Protein AF-A0A822HNQ0-F1 (afdb_monomer_lite)

Sequence (140 aa):
NGARYMPNRDSLVNIVSLAVLSRESKAVTAMGSSAVAVTSKGLAVLHFEMWTLARKAKHFQDFFNQTGRHDRYNLVSSCSMSSWGDSRTCNKGPDDNDGLCTSKYLSSQIFRYKVTQDPAVKTSAWAHFEALELLNKVTG

Structure (mmCIF, N/CA/C/O backbone):
data_AF-A0A822HNQ0-F1
#
_entry.id   AF-A0A822HNQ0-F1
#
loop_
_atom_site.group_PDB
_atom_site.id
_atom_site.type_symbol
_atom_site.label_atom_id
_atom_site.label_alt_id
_atom_site.label_comp_id
_atom_site.label_asym_id
_atom_site.label_entity_id
_atom_site.label_seq_id
_atom_site.pdbx_PDB_ins_code
_atom_site.Cartn_x
_atom_site.Cartn_y
_atom_site.Cartn_z
_atom_site.occupancy
_atom_site.B_iso_or_equiv
_atom_site.auth_seq_id
_atom_site.auth_comp_id
_atom_site.auth_asym_id
_atom_site.auth_atom_id
_atom_site.pdbx_PDB_model_num
ATOM 1 N N . ASN A 1 1 ? 3.723 5.528 -4.802 1.00 39.31 1 ASN A N 1
ATOM 2 C CA . ASN A 1 1 ? 3.760 6.202 -6.111 1.00 39.31 1 ASN A CA 1
ATOM 3 C C . ASN A 1 1 ? 4.829 5.555 -6.972 1.00 39.31 1 ASN A C 1
ATOM 5 O O . ASN A 1 1 ? 5.977 5.505 -6.557 1.00 39.31 1 ASN A O 1
ATOM 9 N N . GLY A 1 2 ? 4.447 4.989 -8.125 1.00 40.75 2 GLY A N 1
ATOM 10 C CA . GLY A 1 2 ? 5.411 4.466 -9.104 1.00 40.75 2 GLY A CA 1
ATOM 11 C C . GLY A 1 2 ? 6.321 5.577 -9.638 1.00 40.75 2 GLY A C 1
ATOM 12 O O . GLY A 1 2 ? 6.192 6.727 -9.221 1.00 40.75 2 GLY A O 1
ATOM 13 N N . ALA A 1 3 ? 7.184 5.264 -10.605 1.00 46.59 3 ALA A N 1
ATOM 14 C CA . ALA A 1 3 ? 8.150 6.175 -11.246 1.00 46.59 3 ALA A CA 1
ATOM 15 C C . ALA A 1 3 ? 7.577 7.501 -11.826 1.00 46.59 3 ALA A C 1
ATOM 17 O O . ALA A 1 3 ? 8.292 8.259 -12.467 1.00 46.59 3 ALA A O 1
ATOM 18 N N . ARG A 1 4 ? 6.289 7.798 -11.612 1.00 47.25 4 ARG A N 1
ATOM 19 C CA . ARG A 1 4 ? 5.538 8.975 -12.050 1.00 47.25 4 ARG A CA 1
ATOM 20 C C . ARG A 1 4 ? 6.054 10.312 -11.502 1.00 47.25 4 ARG A C 1
ATOM 22 O O . ARG A 1 4 ? 5.857 11.300 -12.193 1.00 47.25 4 ARG A O 1
ATOM 29 N N . TYR A 1 5 ? 6.702 10.347 -10.335 1.00 51.00 5 TYR A N 1
ATOM 30 C CA . TYR A 1 5 ? 7.063 11.597 -9.635 1.00 51.00 5 TYR A CA 1
ATOM 31 C C . TYR A 1 5 ? 8.576 11.875 -9.548 1.00 51.00 5 TYR A C 1
ATOM 33 O O . TYR A 1 5 ? 9.006 12.652 -8.701 1.00 51.00 5 TYR A O 1
ATOM 41 N N . MET A 1 6 ? 9.405 11.251 -10.392 1.00 51.91 6 MET A N 1
ATOM 42 C CA . MET A 1 6 ? 10.834 11.593 -10.451 1.00 51.91 6 MET A CA 1
ATOM 43 C C . MET A 1 6 ? 11.067 12.818 -11.361 1.00 51.91 6 MET A C 1
ATOM 45 O O . MET A 1 6 ? 10.555 12.818 -12.485 1.00 51.91 6 MET A O 1
ATOM 49 N N . PRO A 1 7 ? 11.821 13.849 -10.921 1.00 47.47 7 PRO A N 1
ATOM 50 C CA . PRO A 1 7 ? 12.239 14.945 -11.798 1.00 47.47 7 PRO A CA 1
ATOM 51 C C . PRO A 1 7 ? 13.129 14.412 -12.939 1.00 47.47 7 PRO A C 1
ATOM 53 O O . PRO A 1 7 ? 13.875 13.455 -12.742 1.00 47.47 7 PRO A O 1
ATOM 56 N N . ASN A 1 8 ? 13.028 15.003 -14.138 1.00 55.31 8 ASN A N 1
ATOM 57 C CA . ASN A 1 8 ? 13.690 14.559 -15.385 1.00 55.31 8 ASN A CA 1
ATOM 58 C C . ASN A 1 8 ? 13.286 13.161 -15.890 1.00 55.31 8 ASN A C 1
ATOM 60 O O . ASN A 1 8 ? 14.095 12.411 -16.439 1.00 55.31 8 ASN A O 1
ATOM 64 N N . ARG A 1 9 ? 12.016 12.785 -15.721 1.00 59.88 9 ARG A N 1
ATOM 65 C CA . ARG A 1 9 ? 11.502 11.532 -16.274 1.00 59.88 9 ARG A CA 1
ATOM 66 C C . ARG A 1 9 ? 11.328 11.636 -17.794 1.00 59.88 9 ARG A C 1
ATOM 68 O O . ARG A 1 9 ? 10.430 12.337 -18.253 1.00 59.88 9 ARG A O 1
ATOM 75 N N . ASP A 1 10 ? 12.032 10.793 -18.550 1.00 61.53 10 ASP A N 1
ATOM 76 C CA . ASP A 1 10 ? 11.517 10.361 -19.857 1.00 61.53 10 ASP A CA 1
ATOM 77 C C . ASP A 1 10 ? 10.254 9.541 -19.602 1.00 61.53 10 ASP A C 1
ATOM 79 O O . ASP A 1 10 ? 10.296 8.407 -19.107 1.00 61.53 10 ASP A O 1
ATOM 83 N N . SER A 1 11 ? 9.099 10.159 -19.833 1.00 60.97 11 SER A N 1
ATOM 84 C CA . SER A 1 11 ? 7.792 9.543 -19.600 1.00 60.97 11 SER A CA 1
ATOM 85 C C . SER A 1 11 ? 7.552 8.329 -20.494 1.00 60.97 11 SER A C 1
ATOM 87 O O . SER A 1 11 ? 6.764 7.453 -20.125 1.00 60.97 11 SER A O 1
ATOM 89 N N . LEU A 1 12 ? 8.299 8.264 -21.594 1.00 73.00 12 LEU A N 1
ATOM 90 C CA . LEU A 1 12 ? 8.321 7.213 -22.590 1.00 73.00 12 LEU A CA 1
ATOM 91 C C . LEU A 1 12 ? 9.652 6.461 -22.502 1.00 73.00 12 LEU A C 1
ATOM 93 O O . LEU A 1 12 ? 10.724 7.063 -22.488 1.00 73.00 12 LEU A O 1
ATOM 97 N N . VAL A 1 13 ? 9.576 5.135 -22.441 1.00 79.12 13 VAL A N 1
ATOM 98 C CA . VAL A 1 13 ? 10.742 4.255 -22.546 1.00 79.12 13 VAL A CA 1
ATOM 99 C C . VAL A 1 13 ? 10.550 3.408 -23.791 1.00 79.12 13 VAL A C 1
ATOM 101 O O . VAL A 1 13 ? 9.514 2.760 -23.941 1.00 79.12 13 VAL A O 1
ATOM 104 N N . ASN A 1 14 ? 11.534 3.425 -24.686 1.00 88.69 14 ASN A N 1
ATOM 105 C CA . ASN A 1 14 ? 11.462 2.662 -25.924 1.00 88.69 14 ASN A CA 1
ATOM 106 C C . ASN A 1 14 ? 11.539 1.170 -25.614 1.00 88.69 14 ASN A C 1
ATOM 108 O O . ASN A 1 14 ? 12.460 0.719 -24.928 1.00 88.69 14 ASN A O 1
ATOM 112 N N . ILE A 1 15 ? 10.579 0.413 -26.138 1.00 90.62 15 ILE A N 1
ATOM 113 C CA . ILE A 1 15 ? 10.610 -1.046 -26.127 1.00 90.62 15 ILE A CA 1
ATOM 114 C C . ILE A 1 15 ? 11.447 -1.480 -27.329 1.00 90.62 15 ILE A C 1
ATOM 116 O O . ILE A 1 15 ? 11.106 -1.181 -28.469 1.00 90.62 15 ILE A O 1
ATOM 120 N N . VAL A 1 16 ? 12.557 -2.157 -27.055 1.00 94.06 16 VAL A N 1
ATOM 121 C CA . VAL A 1 16 ? 13.478 -2.699 -28.062 1.00 94.06 16 VAL A CA 1
ATOM 122 C C . VAL A 1 16 ? 12.988 -4.062 -28.548 1.00 94.06 16 VAL A C 1
ATOM 124 O O . VAL A 1 16 ? 13.119 -4.391 -29.721 1.00 94.06 16 VAL A O 1
ATOM 127 N N . SER A 1 17 ? 12.415 -4.860 -27.647 1.00 93.69 17 SER A N 1
ATOM 128 C CA . SER A 1 17 ? 11.834 -6.164 -27.966 1.00 93.69 17 SER A CA 1
ATOM 129 C C . SER A 1 17 ? 10.770 -6.542 -26.939 1.00 93.69 17 SER A C 1
ATOM 131 O O . SER A 1 17 ? 10.848 -6.131 -25.779 1.00 93.69 17 SER A O 1
ATOM 133 N N . LEU A 1 18 ? 9.779 -7.326 -27.358 1.00 92.44 18 LEU A N 1
ATOM 134 C CA . LEU A 1 18 ? 8.700 -7.830 -26.515 1.00 92.44 18 LEU A CA 1
ATOM 135 C C . LEU A 1 18 ? 8.496 -9.320 -26.790 1.00 92.44 18 LEU A C 1
ATOM 137 O O . LEU A 1 18 ? 8.242 -9.716 -27.925 1.00 92.44 18 LEU A O 1
ATOM 141 N N . ALA A 1 19 ? 8.549 -10.127 -25.735 1.00 91.31 19 ALA A N 1
ATOM 142 C CA . ALA A 1 19 ? 8.209 -11.541 -25.772 1.00 91.31 19 ALA A CA 1
ATOM 143 C C . ALA A 1 19 ? 7.015 -11.816 -24.853 1.00 91.31 19 ALA A C 1
ATOM 145 O O . ALA A 1 19 ? 6.959 -11.317 -23.729 1.00 91.31 19 ALA A O 1
ATOM 146 N N . VAL A 1 20 ? 6.071 -12.636 -25.312 1.00 87.94 20 VAL A N 1
ATOM 147 C CA . VAL A 1 20 ? 4.945 -13.121 -24.504 1.00 87.94 20 VAL A CA 1
ATOM 148 C C . VAL A 1 20 ? 5.061 -14.634 -24.404 1.00 87.94 20 VAL A C 1
ATOM 150 O O . VAL A 1 20 ? 4.971 -15.335 -25.408 1.00 87.94 20 VAL A O 1
ATOM 153 N N . LEU A 1 21 ? 5.280 -15.140 -23.193 1.00 82.88 21 LEU A N 1
ATOM 154 C CA . LEU A 1 21 ? 5.380 -16.571 -22.930 1.00 82.88 21 LEU A CA 1
ATOM 155 C C . LEU A 1 21 ? 3.972 -17.158 -22.865 1.00 82.88 21 LEU A C 1
ATOM 157 O O . LEU A 1 21 ? 3.194 -16.777 -21.997 1.00 82.88 21 LEU A O 1
ATOM 161 N N . SER A 1 22 ? 3.615 -18.073 -23.763 1.00 70.75 22 SER A N 1
ATOM 162 C CA . SER A 1 22 ? 2.316 -18.756 -23.725 1.00 70.75 22 SER A CA 1
ATOM 163 C C . SER A 1 22 ? 2.182 -19.654 -22.489 1.00 70.75 22 SER A C 1
ATOM 165 O O . SER A 1 22 ? 3.153 -20.280 -22.068 1.00 70.75 22 SER A O 1
ATOM 167 N N . ARG A 1 23 ? 0.973 -19.773 -21.922 1.00 65.50 23 ARG A N 1
ATOM 168 C CA . ARG A 1 23 ? 0.671 -20.834 -20.941 1.00 65.50 23 ARG A CA 1
ATOM 169 C C . ARG A 1 23 ? 0.431 -22.152 -21.666 1.00 65.50 23 ARG A C 1
ATOM 171 O O . ARG A 1 23 ? -0.251 -22.161 -22.688 1.00 65.50 23 ARG A O 1
ATOM 178 N N . GLU A 1 24 ? 0.898 -23.258 -21.091 1.00 66.38 24 GLU A N 1
ATOM 179 C CA . GLU A 1 24 ? 0.406 -24.580 -21.481 1.00 66.38 24 GLU A CA 1
ATOM 180 C C . GLU A 1 24 ? -1.111 -24.653 -21.227 1.00 66.38 24 GLU A C 1
ATOM 182 O O . GLU A 1 24 ? -1.626 -24.218 -20.192 1.00 66.38 24 GLU A O 1
ATOM 187 N N . SER A 1 25 ? -1.849 -25.090 -22.245 1.00 59.88 25 SER A N 1
ATOM 188 C CA . SER A 1 25 ? -3.285 -24.863 -22.394 1.00 59.88 25 SER A CA 1
ATOM 189 C C . SER A 1 25 ? -4.133 -25.614 -21.361 1.00 59.88 25 SER A C 1
ATOM 191 O O . SER A 1 25 ? -4.064 -26.842 -21.322 1.00 59.88 25 SER A O 1
ATOM 193 N N . LYS A 1 26 ? -4.983 -24.885 -20.608 1.00 53.81 26 LYS A N 1
ATOM 194 C CA . LYS A 1 26 ? -6.335 -25.296 -20.128 1.00 53.81 26 LYS A CA 1
ATOM 195 C C . LYS A 1 26 ? -7.059 -24.251 -19.243 1.00 53.81 26 LYS A C 1
ATOM 197 O O . LYS A 1 26 ? -7.879 -24.611 -18.405 1.00 53.81 26 LYS A O 1
ATOM 202 N N . ALA A 1 27 ? -6.807 -22.951 -19.410 1.00 51.00 27 ALA A N 1
ATOM 203 C CA . ALA A 1 27 ? -7.564 -21.911 -18.702 1.00 51.00 27 ALA A CA 1
ATOM 204 C C . ALA A 1 27 ? -7.943 -20.758 -19.641 1.00 51.00 27 ALA A C 1
ATOM 206 O O . ALA A 1 27 ? -7.195 -20.413 -20.552 1.00 51.00 27 ALA A O 1
ATOM 207 N N . VAL A 1 28 ? -9.139 -20.216 -19.423 1.00 52.88 28 VAL A N 1
ATOM 208 C CA . VAL A 1 28 ? -9.862 -19.301 -20.312 1.00 52.88 28 VAL A CA 1
ATOM 209 C C . VAL A 1 28 ? -9.117 -17.965 -20.516 1.00 52.88 28 VAL A C 1
ATOM 211 O O . VAL A 1 28 ? -8.715 -17.307 -19.559 1.00 52.88 28 VAL A O 1
ATOM 214 N N . THR A 1 29 ? -9.011 -17.577 -21.797 1.00 53.53 29 THR A N 1
ATOM 215 C CA . THR A 1 29 ? -8.702 -16.256 -22.404 1.00 53.53 29 THR A CA 1
ATOM 216 C C . THR A 1 29 ? -7.274 -15.664 -22.351 1.00 53.53 29 THR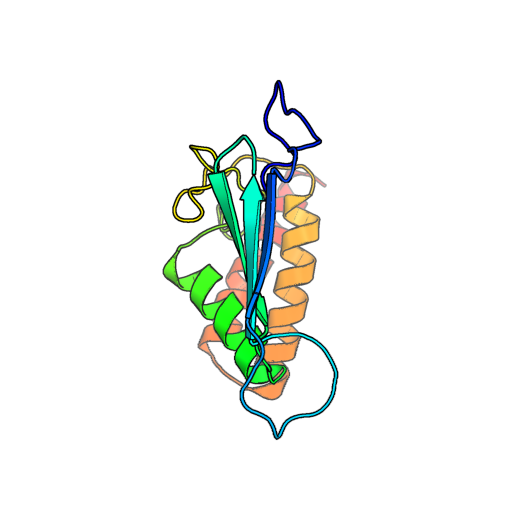 A C 1
ATOM 218 O O . THR A 1 29 ? -6.904 -14.893 -21.473 1.00 53.53 29 THR A O 1
ATOM 221 N N . ALA A 1 30 ? -6.545 -15.934 -23.443 1.00 53.88 30 ALA A N 1
ATOM 222 C CA . ALA A 1 30 ? -5.821 -14.994 -24.324 1.00 53.88 30 ALA A CA 1
ATOM 223 C C . ALA A 1 30 ? -4.534 -14.263 -23.886 1.00 53.88 30 ALA A C 1
ATOM 225 O O . ALA A 1 30 ? -3.858 -13.736 -24.767 1.00 53.88 30 ALA A O 1
ATOM 226 N N . MET A 1 31 ? -4.123 -14.250 -22.617 1.00 54.56 31 MET A N 1
ATOM 227 C CA . MET A 1 31 ? -2.815 -13.681 -22.237 1.00 54.56 31 MET A CA 1
ATOM 228 C C . MET A 1 31 ? -1.841 -14.784 -21.806 1.00 54.56 31 MET A C 1
ATOM 230 O O . MET A 1 31 ? -2.227 -15.729 -21.117 1.00 54.56 31 MET A O 1
ATOM 234 N N . GLY A 1 32 ? -0.584 -14.695 -22.257 1.00 60.06 32 GLY A N 1
ATOM 235 C CA . GLY A 1 32 ? 0.501 -15.597 -21.852 1.00 60.06 32 GLY A CA 1
ATOM 236 C C . GLY A 1 32 ? 0.720 -15.645 -20.328 1.00 60.06 32 GLY A C 1
ATOM 237 O O . GLY A 1 32 ? 0.086 -14.907 -19.587 1.00 60.06 32 GLY A O 1
ATOM 238 N N . SER A 1 33 ? 1.607 -16.503 -19.815 1.00 76.31 33 SER A N 1
ATOM 239 C CA . SER A 1 33 ? 1.947 -16.569 -18.380 1.00 76.31 33 SER A CA 1
ATOM 240 C C . SER A 1 33 ? 2.715 -15.334 -17.922 1.00 76.31 33 SER A C 1
ATOM 242 O O . SER A 1 33 ? 2.571 -14.879 -16.787 1.00 76.31 33 SER A O 1
ATOM 244 N N . SER A 1 34 ? 3.553 -14.781 -18.796 1.00 87.56 34 SER A N 1
ATOM 245 C CA . SER A 1 34 ? 4.303 -13.556 -18.550 1.00 87.56 34 SER A CA 1
ATOM 246 C C . SER A 1 34 ? 4.638 -12.862 -19.866 1.00 87.56 34 SER A C 1
ATOM 248 O O . SER A 1 34 ? 4.873 -13.523 -20.877 1.00 87.56 34 SER A O 1
ATOM 250 N N . ALA A 1 35 ? 4.681 -11.534 -19.852 1.00 90.50 35 ALA A N 1
ATOM 251 C CA . ALA A 1 35 ? 5.247 -10.735 -20.931 1.00 90.50 35 ALA A CA 1
ATOM 252 C C . ALA A 1 35 ? 6.540 -10.076 -20.447 1.00 90.50 35 ALA A C 1
ATOM 254 O O . ALA A 1 35 ? 6.578 -9.505 -19.357 1.00 90.50 35 ALA A O 1
ATOM 255 N N . VAL A 1 36 ? 7.595 -10.160 -21.252 1.00 92.75 36 VAL A N 1
ATOM 256 C CA . VAL A 1 36 ? 8.904 -9.568 -20.972 1.00 92.75 36 VAL A CA 1
ATOM 257 C C . VAL A 1 36 ? 9.207 -8.552 -22.060 1.00 92.75 36 VAL A C 1
ATOM 259 O O . VAL A 1 36 ? 9.336 -8.907 -23.231 1.00 92.75 36 VAL A O 1
ATOM 262 N N . ALA A 1 37 ? 9.324 -7.288 -21.670 1.00 92.56 37 ALA A N 1
ATOM 263 C CA . ALA A 1 37 ? 9.757 -6.212 -22.544 1.00 92.56 37 ALA A CA 1
ATOM 264 C C . ALA A 1 37 ? 11.213 -5.854 -22.231 1.00 92.56 37 ALA A C 1
ATOM 266 O O . ALA A 1 37 ? 11.544 -5.482 -21.102 1.00 92.56 37 ALA A O 1
ATOM 267 N N . VAL A 1 38 ? 12.073 -5.931 -23.244 1.00 94.31 38 VAL A N 1
ATOM 268 C CA . VAL A 1 38 ? 13.396 -5.309 -23.217 1.00 94.31 38 VAL A CA 1
ATOM 269 C C . VAL A 1 38 ? 13.206 -3.850 -23.579 1.00 94.31 38 VAL A C 1
ATOM 271 O O . VAL A 1 38 ? 12.706 -3.531 -24.657 1.00 94.31 38 VAL A O 1
ATOM 274 N N . THR A 1 39 ? 13.589 -2.957 -22.680 1.00 90.25 39 THR A N 1
ATOM 275 C CA . THR A 1 39 ? 13.464 -1.515 -22.873 1.00 90.25 39 THR A CA 1
ATOM 276 C C . THR A 1 39 ? 14.837 -0.861 -22.896 1.00 90.25 39 THR A C 1
ATOM 278 O O . THR A 1 39 ? 15.807 -1.422 -22.387 1.00 90.25 39 THR A O 1
ATOM 281 N N . SER A 1 40 ? 14.922 0.363 -23.415 1.00 88.25 40 SER A N 1
ATOM 282 C CA . SER A 1 40 ? 16.162 1.148 -23.383 1.00 88.25 40 SER A CA 1
ATOM 283 C C . SER A 1 40 ? 16.687 1.436 -21.966 1.00 88.25 40 SER A C 1
ATOM 285 O O . SER A 1 40 ? 17.822 1.880 -21.828 1.00 88.25 40 SER A O 1
ATOM 287 N N . LYS A 1 41 ? 15.890 1.187 -20.914 1.00 83.62 41 LYS A N 1
ATOM 288 C CA . LYS A 1 41 ? 16.253 1.410 -19.502 1.00 83.62 41 LYS A CA 1
ATOM 289 C C . LYS A 1 41 ? 16.304 0.132 -18.655 1.00 83.62 41 LYS A C 1
ATOM 291 O O . LYS A 1 41 ? 16.499 0.221 -17.448 1.00 83.62 41 LYS A O 1
ATOM 296 N N . GLY A 1 42 ? 16.130 -1.046 -19.256 1.00 85.31 42 GLY A N 1
ATOM 297 C CA . GLY A 1 42 ? 16.152 -2.332 -18.550 1.00 85.31 42 GLY A CA 1
ATOM 298 C C . GLY A 1 42 ? 14.995 -3.252 -18.931 1.00 85.31 42 GLY A C 1
ATOM 299 O O . GLY A 1 42 ? 14.349 -3.069 -19.962 1.00 85.31 42 GLY A O 1
ATOM 300 N N . LEU A 1 43 ? 14.730 -4.254 -18.095 1.00 89.31 43 LEU A N 1
ATOM 301 C CA . LEU A 1 43 ? 13.680 -5.247 -18.322 1.00 89.31 43 LEU A CA 1
ATOM 302 C C . LEU A 1 43 ? 12.398 -4.876 -17.572 1.00 89.31 43 LEU A C 1
ATOM 304 O O . LEU A 1 43 ? 12.442 -4.553 -16.386 1.00 89.31 43 LEU A O 1
ATOM 308 N N . ALA A 1 44 ? 11.254 -4.983 -18.244 1.00 88.00 44 ALA A N 1
ATOM 309 C CA . ALA A 1 44 ? 9.944 -4.968 -17.605 1.00 88.00 44 ALA A CA 1
ATOM 310 C C . ALA A 1 44 ? 9.306 -6.353 -17.738 1.00 88.00 44 ALA A C 1
ATOM 312 O O . ALA A 1 44 ? 9.155 -6.867 -18.846 1.00 88.00 44 ALA A O 1
ATOM 313 N N . VAL A 1 45 ? 8.932 -6.948 -16.605 1.00 89.44 45 VAL A N 1
ATOM 314 C CA . VAL A 1 45 ? 8.273 -8.256 -16.551 1.00 89.44 45 VAL A CA 1
ATOM 315 C C . VAL A 1 45 ? 6.858 -8.071 -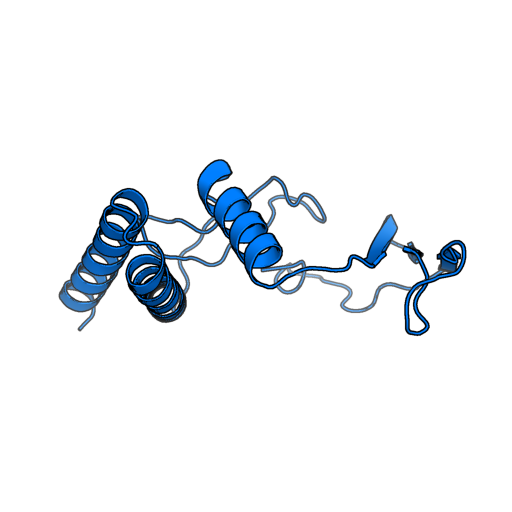16.022 1.00 89.44 45 VAL A C 1
ATOM 317 O O . VAL A 1 45 ? 6.649 -7.521 -14.942 1.00 89.44 45 VAL A O 1
ATOM 320 N N . LEU A 1 46 ? 5.881 -8.517 -16.802 1.00 88.69 46 LEU A N 1
ATOM 321 C CA . LEU A 1 46 ? 4.466 -8.510 -16.460 1.00 88.69 46 LEU A CA 1
ATOM 322 C C . LEU A 1 46 ? 4.029 -9.954 -16.244 1.00 88.69 46 LEU A C 1
ATOM 324 O O . LEU A 1 46 ? 4.025 -10.739 -17.190 1.00 88.69 46 LEU A O 1
ATOM 328 N N . HIS A 1 47 ? 3.663 -10.302 -15.014 1.00 87.44 47 HIS A N 1
ATOM 329 C CA . HIS A 1 47 ? 3.143 -11.626 -14.683 1.00 87.44 47 HIS A CA 1
ATOM 330 C C . HIS A 1 47 ? 1.618 -11.638 -14.755 1.00 87.44 47 HIS A C 1
ATOM 332 O O . HIS A 1 47 ? 0.948 -10.764 -14.198 1.00 87.44 47 HIS A O 1
ATOM 338 N N . PHE A 1 48 ? 1.067 -12.648 -15.426 1.00 85.88 48 PHE A N 1
ATOM 339 C CA . PHE A 1 48 ? -0.372 -12.853 -15.511 1.00 85.88 48 PHE A CA 1
ATOM 340 C C . PHE A 1 48 ? -0.783 -13.946 -14.537 1.00 85.88 48 PHE A C 1
ATOM 342 O O . PHE A 1 48 ? -0.573 -15.139 -14.764 1.00 85.88 48 PHE A O 1
ATOM 349 N N . GLU A 1 49 ? -1.404 -13.526 -13.443 1.00 82.31 49 GLU A N 1
ATOM 350 C CA . GLU A 1 49 ? -1.810 -14.416 -12.367 1.00 82.31 49 GLU A CA 1
ATOM 351 C C . GLU A 1 49 ? -3.319 -14.359 -12.148 1.00 82.31 49 GLU A C 1
ATOM 353 O O . GLU A 1 49 ? -3.938 -13.292 -12.161 1.00 82.31 49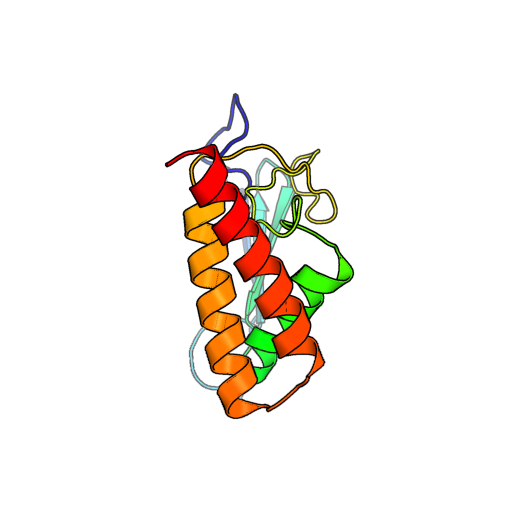 GLU A O 1
ATOM 358 N N . MET A 1 50 ? -3.916 -15.529 -11.917 1.00 84.31 50 MET A N 1
ATOM 359 C CA . MET A 1 50 ? -5.315 -15.626 -11.516 1.00 84.31 50 MET A CA 1
ATOM 360 C C . MET A 1 50 ? -5.423 -15.455 -10.006 1.00 84.31 50 MET A C 1
ATOM 362 O O . MET A 1 50 ? -4.870 -16.241 -9.235 1.00 84.31 50 MET A O 1
ATOM 366 N N . TRP A 1 51 ? -6.196 -14.458 -9.591 1.00 86.88 51 TRP A N 1
ATOM 367 C CA . TRP A 1 51 ? -6.417 -14.137 -8.189 1.00 86.88 51 TRP A CA 1
ATOM 368 C C . TRP A 1 51 ? -7.874 -14.356 -7.803 1.00 86.88 51 TRP A C 1
ATOM 370 O O . TRP A 1 51 ? -8.783 -13.940 -8.516 1.00 86.88 51 TRP A O 1
ATOM 380 N N . THR A 1 52 ? -8.105 -14.919 -6.618 1.00 94.12 52 THR A N 1
ATOM 381 C CA . THR A 1 52 ? -9.360 -14.655 -5.906 1.00 94.12 52 THR A CA 1
ATOM 382 C C . THR A 1 52 ? -9.238 -13.311 -5.190 1.00 94.12 52 THR A C 1
ATOM 384 O O . THR A 1 52 ? -8.132 -12.895 -4.827 1.00 94.12 52 THR A O 1
ATOM 387 N N . LEU A 1 53 ? -10.364 -12.637 -4.934 1.00 92.31 53 LEU A N 1
ATOM 388 C CA . LEU A 1 53 ? -10.361 -11.377 -4.178 1.00 92.31 53 LEU A CA 1
ATOM 389 C C . LEU A 1 53 ? -9.707 -11.547 -2.798 1.00 92.31 53 LEU A C 1
ATOM 391 O O . LEU A 1 53 ? -8.904 -10.710 -2.399 1.00 92.31 53 LEU A O 1
ATOM 395 N N . ALA A 1 54 ? -9.967 -12.670 -2.119 1.00 92.44 54 ALA A N 1
ATOM 396 C CA . ALA A 1 54 ? -9.373 -12.983 -0.822 1.00 92.44 54 ALA A CA 1
ATOM 397 C C . ALA A 1 54 ? -7.841 -13.121 -0.888 1.00 92.44 54 ALA A C 1
ATOM 399 O O . ALA A 1 54 ? -7.137 -12.535 -0.067 1.00 92.44 54 ALA A O 1
ATOM 400 N N . ARG A 1 55 ? -7.307 -13.842 -1.889 1.00 94.75 55 ARG A N 1
ATOM 401 C CA . ARG A 1 55 ? -5.849 -13.983 -2.066 1.00 94.75 55 ARG A CA 1
ATOM 402 C C . ARG A 1 55 ? -5.200 -12.638 -2.383 1.00 94.75 55 ARG A C 1
ATOM 404 O O . ARG A 1 55 ? -4.161 -12.325 -1.812 1.00 94.75 55 ARG A O 1
ATOM 411 N N . LYS A 1 56 ? -5.833 -11.828 -3.238 1.00 94.62 56 LYS A N 1
ATOM 412 C CA . LYS A 1 56 ? -5.323 -10.502 -3.609 1.00 94.62 56 LYS A CA 1
ATOM 413 C C . LYS A 1 56 ? -5.318 -9.548 -2.413 1.00 94.62 56 LYS A C 1
ATOM 415 O O . LYS A 1 56 ? -4.314 -8.887 -2.171 1.00 94.62 56 LYS A O 1
ATOM 420 N N . ALA A 1 57 ? -6.404 -9.518 -1.640 1.00 93.94 57 ALA A N 1
ATOM 421 C CA . ALA A 1 57 ? -6.506 -8.709 -0.429 1.00 93.94 57 ALA A CA 1
ATOM 422 C C . ALA A 1 57 ? -5.441 -9.105 0.603 1.00 93.94 57 ALA A C 1
ATOM 424 O O . ALA A 1 57 ? -4.730 -8.236 1.101 1.00 93.94 57 ALA A O 1
ATOM 425 N N . LYS A 1 58 ? -5.272 -10.411 0.864 1.00 93.88 58 LYS A N 1
ATOM 426 C CA . LYS A 1 58 ? -4.226 -10.908 1.766 1.00 93.88 58 LYS A CA 1
ATOM 427 C C . LYS A 1 58 ? -2.829 -10.500 1.296 1.00 93.88 58 LYS A C 1
ATOM 429 O O . LYS A 1 58 ? -2.064 -9.991 2.102 1.00 93.88 58 LYS A O 1
ATOM 434 N N . HIS A 1 59 ? -2.519 -10.670 0.012 1.00 93.94 59 HIS A N 1
ATOM 435 C CA . HIS A 1 59 ? -1.211 -10.308 -0.535 1.00 93.94 59 HIS A CA 1
ATOM 436 C C . HIS A 1 59 ? -0.862 -8.832 -0.289 1.00 93.94 59 HIS A C 1
ATOM 438 O O . HIS A 1 59 ? 0.203 -8.535 0.247 1.00 93.94 59 HIS A O 1
ATOM 444 N N . PHE A 1 60 ? -1.764 -7.902 -0.624 1.00 91.81 60 PHE A N 1
ATOM 445 C CA . PHE A 1 60 ? -1.503 -6.472 -0.413 1.00 91.81 60 PHE A CA 1
ATOM 446 C C . PHE A 1 60 ? -1.486 -6.078 1.063 1.00 91.81 60 PHE A C 1
ATOM 448 O O . PHE A 1 60 ? -0.705 -5.210 1.445 1.00 91.81 60 PHE A O 1
ATOM 455 N N . GLN A 1 61 ? -2.302 -6.726 1.895 1.00 92.69 61 GLN A N 1
ATOM 456 C CA . GLN A 1 61 ? -2.283 -6.498 3.334 1.00 92.69 61 GLN A CA 1
ATOM 457 C C . GLN A 1 61 ? -0.968 -6.956 3.967 1.00 92.69 61 GLN A C 1
ATOM 459 O O . GLN A 1 61 ? -0.377 -6.220 4.754 1.00 92.69 61 GLN A O 1
ATOM 464 N N . ASP A 1 62 ? -0.512 -8.161 3.624 1.00 92.25 62 ASP A N 1
ATOM 465 C CA . ASP A 1 62 ? 0.756 -8.704 4.101 1.00 92.25 62 ASP A CA 1
ATOM 466 C C . ASP A 1 62 ? 1.905 -7.803 3.647 1.00 92.25 62 ASP A C 1
ATOM 468 O O . ASP A 1 62 ? 2.750 -7.437 4.457 1.00 92.25 62 ASP A O 1
ATOM 472 N N . PHE A 1 63 ? 1.894 -7.374 2.380 1.00 88.88 63 PHE A N 1
ATOM 473 C CA . PHE A 1 63 ? 2.894 -6.452 1.854 1.00 88.88 63 PHE A CA 1
ATOM 474 C C . PHE A 1 63 ? 2.913 -5.123 2.618 1.00 88.88 63 PHE A C 1
ATOM 476 O O . PHE A 1 63 ? 3.986 -4.676 3.015 1.00 88.88 63 PHE A O 1
ATOM 483 N N . PHE A 1 64 ? 1.753 -4.507 2.870 1.00 89.88 64 PHE A N 1
ATOM 484 C CA . PHE A 1 64 ? 1.653 -3.277 3.663 1.00 89.88 64 PHE A CA 1
ATOM 485 C C . PHE A 1 64 ? 2.214 -3.478 5.081 1.00 89.88 64 PHE A C 1
ATOM 487 O O . PHE A 1 64 ? 3.115 -2.749 5.497 1.00 89.88 64 PHE A O 1
ATOM 494 N N . ASN A 1 65 ? 1.759 -4.521 5.783 1.00 87.75 65 ASN A N 1
ATOM 495 C CA . ASN A 1 65 ? 2.123 -4.790 7.176 1.00 87.75 65 ASN A CA 1
ATOM 496 C C . ASN A 1 65 ? 3.603 -5.154 7.351 1.00 87.75 65 ASN A C 1
ATOM 498 O O . ASN A 1 65 ? 4.273 -4.608 8.220 1.00 87.75 65 ASN A O 1
ATOM 502 N N . GLN A 1 66 ? 4.120 -6.082 6.541 1.00 84.38 66 GLN A N 1
ATOM 503 C CA . GLN A 1 66 ? 5.489 -6.599 6.678 1.00 84.38 66 GLN A CA 1
ATOM 504 C C . GLN A 1 66 ? 6.540 -5.528 6.424 1.00 84.38 66 GLN A C 1
ATOM 506 O O . GLN A 1 66 ? 7.632 -5.569 6.981 1.00 84.38 66 GLN A O 1
ATOM 511 N N . THR A 1 67 ? 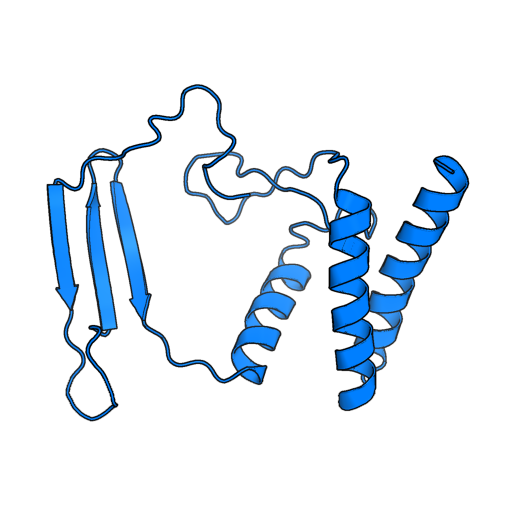6.225 -4.593 5.538 1.00 83.50 67 THR A N 1
ATOM 512 C CA . THR A 1 67 ? 7.196 -3.609 5.080 1.00 83.50 67 THR A CA 1
ATOM 513 C C . THR A 1 67 ? 7.044 -2.264 5.787 1.00 83.50 67 THR A C 1
ATOM 515 O O . THR A 1 67 ? 7.932 -1.420 5.661 1.00 83.50 67 THR A O 1
ATOM 518 N N . GLY A 1 68 ? 5.916 -2.021 6.473 1.00 85.50 68 GLY A N 1
ATOM 519 C CA . GLY A 1 68 ? 5.561 -0.700 7.006 1.00 85.50 68 GLY A CA 1
ATOM 520 C C . GLY A 1 68 ? 5.581 0.393 5.928 1.00 85.50 68 GLY A C 1
ATOM 521 O O . GLY A 1 68 ? 5.786 1.582 6.217 1.00 85.50 68 GLY A O 1
ATOM 522 N N . ARG A 1 69 ? 5.466 -0.014 4.656 1.00 83.12 69 ARG A N 1
ATOM 523 C CA . ARG A 1 69 ? 5.458 0.889 3.508 1.00 83.12 69 ARG A CA 1
ATOM 524 C C . ARG A 1 69 ? 4.149 1.637 3.532 1.00 83.12 69 ARG A C 1
ATOM 526 O O . ARG A 1 69 ? 3.111 1.053 3.808 1.00 83.12 69 ARG A O 1
ATOM 533 N N . HIS A 1 70 ? 4.211 2.919 3.207 1.00 89.81 70 HIS A N 1
ATOM 534 C CA . HIS A 1 70 ? 3.066 3.823 3.249 1.00 89.81 70 HIS A CA 1
ATOM 535 C C . HIS A 1 70 ? 2.502 4.104 4.646 1.00 89.81 70 HIS A C 1
ATOM 537 O O . HIS A 1 70 ? 1.721 5.029 4.754 1.00 89.81 70 HIS A O 1
ATOM 543 N N . ASP A 1 71 ? 2.908 3.432 5.722 1.00 92.00 71 ASP A N 1
ATOM 544 C CA . ASP A 1 71 ? 2.506 3.852 7.070 1.00 92.00 71 ASP A CA 1
ATOM 545 C C . ASP A 1 71 ? 3.436 4.955 7.599 1.00 92.00 71 ASP A C 1
ATOM 547 O O . ASP A 1 71 ? 4.625 4.724 7.854 1.00 92.00 71 ASP A O 1
ATOM 551 N N . ARG A 1 72 ? 2.908 6.170 7.743 1.00 92.44 72 ARG A N 1
ATOM 552 C CA . ARG A 1 72 ? 3.581 7.308 8.371 1.00 92.44 72 ARG A CA 1
ATOM 553 C C . ARG A 1 72 ? 2.712 7.802 9.522 1.00 92.44 72 ARG A C 1
ATOM 555 O O . ARG A 1 72 ? 1.749 8.521 9.297 1.00 92.44 72 ARG A O 1
ATOM 562 N N . TYR A 1 73 ? 3.069 7.427 10.749 1.00 93.56 73 TYR A N 1
ATOM 563 C CA . TYR A 1 73 ? 2.312 7.776 11.960 1.00 93.56 73 TYR A CA 1
ATOM 564 C C . TYR A 1 73 ? 0.853 7.296 11.915 1.00 93.56 73 TYR A C 1
ATOM 566 O O . TYR A 1 73 ? -0.057 8.033 12.282 1.00 93.56 73 TYR A O 1
ATOM 574 N N . ASN A 1 74 ? 0.630 6.073 11.426 1.00 95.44 74 ASN A N 1
ATOM 575 C CA . ASN A 1 74 ? -0.688 5.494 11.167 1.00 95.44 74 ASN A CA 1
ATOM 576 C C . ASN A 1 74 ? -1.506 6.256 10.104 1.00 95.44 74 ASN A C 1
ATOM 578 O O . ASN A 1 74 ? -2.702 6.008 9.953 1.00 95.44 74 ASN A O 1
ATOM 582 N N . LEU A 1 75 ? -0.887 7.142 9.320 1.00 95.06 75 LEU A N 1
ATOM 583 C CA . LEU A 1 75 ? -1.471 7.682 8.094 1.00 95.06 75 LEU A CA 1
ATOM 584 C C . LEU A 1 75 ? -0.928 6.915 6.887 1.00 95.06 75 LEU A C 1
ATOM 586 O O . LEU A 1 75 ? 0.279 6.701 6.751 1.00 95.06 75 LEU A O 1
ATOM 590 N N . VAL A 1 76 ? -1.830 6.514 5.993 1.00 94.56 76 VAL A N 1
ATOM 591 C CA . VAL A 1 76 ? -1.487 5.901 4.710 1.00 94.56 76 VAL A CA 1
ATOM 592 C C . VAL A 1 76 ? -1.001 6.993 3.768 1.00 94.56 76 VAL A C 1
ATOM 594 O O . VAL A 1 76 ? -1.789 7.761 3.224 1.00 94.56 76 VAL A O 1
ATOM 597 N N . SER A 1 77 ? 0.309 7.018 3.572 1.00 91.12 77 SER A N 1
ATOM 598 C CA . SER A 1 77 ? 1.049 8.080 2.914 1.00 91.12 77 SER A CA 1
ATOM 599 C C . SER A 1 77 ? 1.590 7.713 1.544 1.00 91.12 77 SER A C 1
ATOM 601 O O . SER A 1 77 ? 1.857 6.549 1.203 1.00 91.12 77 SER A O 1
ATOM 603 N N . SER A 1 78 ? 1.798 8.748 0.736 1.00 87.00 78 SER A N 1
ATOM 604 C CA . SER A 1 78 ? 2.600 8.644 -0.476 1.00 87.00 78 SER A CA 1
ATOM 605 C C . SER A 1 78 ? 4.015 8.154 -0.148 1.00 87.00 78 SER A C 1
ATOM 607 O O . SER A 1 78 ? 4.597 8.407 0.903 1.00 87.00 78 SER A O 1
ATOM 609 N N . CYS A 1 79 ? 4.592 7.423 -1.094 1.00 84.75 79 CYS A N 1
ATOM 610 C CA . CYS A 1 79 ? 5.919 6.847 -0.950 1.00 84.75 79 CYS A CA 1
ATOM 611 C C . CYS A 1 79 ? 6.641 6.877 -2.290 1.00 84.75 79 CYS A C 1
ATOM 613 O O . CYS A 1 79 ? 6.060 6.470 -3.312 1.00 84.75 79 CYS A O 1
ATOM 615 N N . SER A 1 80 ? 7.888 7.344 -2.260 1.00 83.88 80 SER A N 1
ATOM 616 C CA . SER A 1 80 ? 8.832 7.299 -3.373 1.00 83.88 80 SER A CA 1
ATOM 617 C C . SER A 1 80 ? 9.901 6.232 -3.129 1.00 83.88 80 SER A C 1
ATOM 619 O O . SER A 1 80 ? 10.275 5.935 -1.994 1.00 83.88 80 SER A O 1
ATOM 621 N N . MET A 1 81 ? 10.374 5.617 -4.210 1.00 85.00 81 MET A N 1
ATOM 622 C CA . MET A 1 81 ? 11.530 4.721 -4.155 1.00 85.00 81 MET A CA 1
ATOM 623 C C . MET A 1 81 ? 12.804 5.569 -4.087 1.00 85.00 81 MET A C 1
ATOM 625 O O . MET A 1 81 ? 12.870 6.624 -4.721 1.00 85.00 81 MET A O 1
ATOM 629 N N . SER A 1 82 ? 13.807 5.123 -3.329 1.00 82.88 82 SER A N 1
ATOM 630 C CA . SER A 1 82 ? 15.092 5.831 -3.234 1.00 82.88 82 SER A CA 1
ATOM 631 C C . SER A 1 82 ? 15.902 5.736 -4.527 1.00 82.88 82 SER A C 1
ATOM 633 O O . SER A 1 82 ? 16.705 6.616 -4.820 1.00 82.88 82 SER A O 1
ATOM 635 N N . SER A 1 83 ? 15.659 4.695 -5.319 1.00 78.75 83 SER A N 1
ATOM 636 C CA . SER A 1 83 ? 16.228 4.496 -6.645 1.00 78.75 83 SER A CA 1
ATOM 637 C C . SER A 1 83 ? 15.163 3.979 -7.608 1.00 78.75 83 SER A C 1
ATOM 639 O O . SER A 1 83 ? 14.113 3.461 -7.214 1.00 78.75 83 SER A O 1
ATOM 641 N N . TRP A 1 84 ? 15.408 4.155 -8.904 1.00 75.12 84 TRP A N 1
ATOM 642 C CA . TRP A 1 84 ? 14.491 3.675 -9.927 1.00 75.12 84 TRP A CA 1
ATOM 643 C C . TRP A 1 84 ? 14.371 2.145 -9.866 1.00 75.12 84 TRP A C 1
ATOM 645 O O . TRP A 1 84 ? 15.373 1.436 -9.882 1.00 75.12 84 TRP A O 1
ATOM 655 N N . GLY A 1 85 ? 13.137 1.640 -9.791 1.00 74.12 85 GLY A N 1
ATOM 656 C CA . GLY A 1 85 ? 12.842 0.205 -9.815 1.00 74.12 85 GLY A CA 1
ATOM 657 C C . GLY A 1 85 ? 13.029 -0.543 -8.489 1.00 74.12 85 GLY A C 1
ATOM 658 O O . GLY A 1 85 ? 12.571 -1.680 -8.395 1.00 74.12 85 GLY A O 1
ATOM 659 N N . ASP A 1 86 ? 13.618 0.058 -7.446 1.00 79.44 86 ASP A N 1
ATOM 660 C CA . ASP A 1 86 ? 13.774 -0.620 -6.151 1.00 79.44 86 ASP A CA 1
ATOM 661 C C . ASP A 1 86 ? 12.510 -0.508 -5.287 1.00 79.44 86 ASP A C 1
ATOM 663 O O . ASP A 1 86 ? 12.392 0.317 -4.371 1.00 79.44 86 ASP A O 1
ATOM 667 N N . SER A 1 87 ? 11.565 -1.411 -5.550 1.00 75.56 87 SER A N 1
ATOM 668 C CA . SER A 1 87 ? 10.307 -1.531 -4.812 1.00 75.56 87 SER A CA 1
ATOM 669 C C . SER A 1 87 ? 10.472 -1.970 -3.354 1.00 75.56 87 SER A C 1
ATOM 671 O O . SER A 1 87 ? 9.466 -2.095 -2.658 1.00 75.56 87 SER A O 1
ATOM 673 N N . ARG A 1 88 ? 11.697 -2.209 -2.865 1.00 78.50 88 ARG A N 1
ATOM 674 C CA . ARG A 1 88 ? 11.983 -2.518 -1.452 1.00 78.50 88 ARG A CA 1
ATOM 675 C C . ARG A 1 88 ? 12.215 -1.260 -0.624 1.00 78.50 88 ARG A C 1
ATOM 677 O O . ARG A 1 88 ? 12.098 -1.301 0.595 1.00 78.50 88 ARG A O 1
ATOM 684 N N . THR A 1 89 ? 12.412 -0.108 -1.266 1.00 83.88 89 THR A N 1
ATOM 685 C CA . THR A 1 89 ? 12.680 1.180 -0.599 1.00 83.88 89 THR A CA 1
ATOM 686 C C . THR A 1 89 ? 11.444 2.066 -0.555 1.00 83.88 89 THR A C 1
ATOM 688 O O . THR A 1 89 ? 10.644 2.043 -1.491 1.00 83.88 89 THR A O 1
ATOM 691 N N . CYS A 1 90 ? 11.227 2.783 0.548 1.00 86.19 90 CYS A N 1
ATOM 692 C CA . CYS A 1 90 ? 10.057 3.640 0.703 1.00 86.19 90 CYS A CA 1
ATOM 693 C C . CYS A 1 90 ? 10.364 4.893 1.517 1.00 86.19 90 CYS A C 1
ATOM 695 O O . CYS A 1 90 ? 10.333 4.872 2.746 1.00 86.19 90 CYS A O 1
ATOM 697 N N . ASN A 1 91 ? 10.626 5.988 0.813 1.00 88.06 91 ASN A N 1
ATOM 698 C CA . ASN A 1 91 ? 10.777 7.304 1.406 1.00 88.06 91 ASN A CA 1
ATOM 699 C C . ASN A 1 91 ? 9.385 7.918 1.563 1.00 88.06 91 ASN A C 1
ATOM 701 O O . ASN A 1 91 ? 8.730 8.278 0.581 1.00 88.06 91 ASN A O 1
ATOM 705 N N . LYS A 1 92 ? 8.919 7.965 2.812 1.00 88.25 92 LYS A N 1
ATOM 706 C CA . LYS A 1 92 ? 7.600 8.475 3.193 1.00 88.25 92 LYS A CA 1
ATOM 707 C C . LYS A 1 92 ? 7.704 9.980 3.418 1.00 88.25 92 LYS A C 1
ATOM 709 O O . LYS A 1 92 ? 8.443 10.418 4.297 1.00 88.25 92 LYS A O 1
ATOM 714 N N . GLY A 1 93 ? 6.995 10.754 2.607 1.00 85.19 93 GLY A N 1
ATOM 715 C CA . GLY A 1 93 ? 6.906 12.208 2.731 1.00 85.19 93 GLY A CA 1
ATOM 716 C C . GLY A 1 93 ? 5.507 12.633 3.172 1.00 85.19 93 GLY A C 1
ATOM 717 O O . GLY A 1 93 ? 4.587 11.821 3.092 1.00 85.19 93 GLY A O 1
ATOM 718 N N . PRO A 1 94 ? 5.335 13.874 3.650 1.00 83.56 94 PRO A N 1
ATOM 719 C CA . PRO A 1 94 ? 4.004 14.449 3.790 1.00 83.56 94 PRO A CA 1
ATOM 720 C C . PRO A 1 94 ? 3.346 14.618 2.417 1.00 83.56 94 PRO A C 1
ATOM 722 O O . PRO A 1 94 ? 4.001 15.038 1.463 1.00 83.56 94 PRO A O 1
ATOM 725 N N . ASP A 1 95 ? 2.058 14.311 2.340 1.00 86.44 95 ASP A N 1
ATOM 726 C CA . ASP A 1 95 ? 1.206 14.521 1.169 1.00 86.44 95 ASP A CA 1
ATOM 727 C C . ASP A 1 95 ? -0.141 15.067 1.660 1.00 86.44 95 ASP A C 1
ATOM 729 O O . ASP A 1 95 ? -0.648 14.647 2.705 1.00 86.44 95 ASP A O 1
ATOM 733 N N . ASP A 1 96 ? -0.719 16.017 0.929 1.00 85.94 96 ASP A N 1
ATOM 734 C CA . ASP A 1 96 ? -2.019 16.611 1.266 1.00 85.94 96 ASP A CA 1
ATOM 735 C C . ASP A 1 96 ? -3.167 15.590 1.177 1.00 85.94 96 ASP A C 1
ATOM 737 O O . ASP A 1 96 ? -4.226 15.778 1.775 1.00 85.94 96 ASP A O 1
ATOM 741 N N . ASN A 1 97 ? -2.935 14.454 0.512 1.00 89.31 97 ASN A N 1
ATOM 742 C CA . ASN A 1 97 ? -3.895 13.365 0.392 1.00 89.31 97 ASN A CA 1
ATOM 743 C C . ASN A 1 97 ? -3.713 12.252 1.433 1.00 89.31 97 ASN A C 1
ATOM 745 O O . ASN A 1 97 ? -4.443 11.257 1.355 1.00 89.31 97 ASN A O 1
ATOM 749 N N . ASP A 1 98 ? -2.799 12.380 2.404 1.00 92.56 98 ASP A N 1
ATOM 750 C CA . ASP A 1 98 ? -2.594 11.365 3.453 1.00 92.56 98 ASP A CA 1
ATOM 751 C C . ASP A 1 98 ? -3.915 11.071 4.198 1.00 92.56 98 ASP A C 1
ATOM 753 O O . ASP A 1 98 ? -4.274 9.910 4.414 1.00 92.56 98 ASP A O 1
ATOM 757 N N . GLY A 1 99 ? -4.714 12.102 4.503 1.00 94.50 99 GLY A N 1
ATOM 758 C CA . GLY A 1 99 ? -6.032 11.945 5.133 1.00 94.50 99 GLY A CA 1
ATOM 759 C C . GLY A 1 99 ? -7.030 11.167 4.264 1.00 94.50 99 GLY A C 1
ATOM 760 O O . GLY A 1 99 ? -7.666 10.216 4.726 1.00 94.50 99 GLY A O 1
ATOM 761 N N . LEU A 1 100 ? -7.123 11.498 2.971 1.00 94.62 100 LEU A N 1
ATOM 762 C CA . LEU A 1 100 ? -8.004 10.803 2.023 1.00 94.62 100 LEU A CA 1
ATOM 763 C C . LEU A 1 100 ? -7.580 9.341 1.802 1.00 94.62 100 LEU A C 1
ATOM 765 O O . LEU A 1 100 ? -8.417 8.443 1.691 1.00 94.62 100 LEU A O 1
ATOM 769 N N . CYS A 1 101 ? -6.281 9.076 1.685 1.00 94.94 101 CYS A N 1
ATOM 770 C CA . CYS A 1 101 ? -5.768 7.717 1.532 1.00 94.94 101 CYS A CA 1
ATOM 771 C C . CYS A 1 101 ? -6.031 6.880 2.787 1.00 94.94 101 CYS A C 1
ATOM 773 O O . CYS A 1 101 ? -6.491 5.738 2.672 1.00 94.94 101 CYS A O 1
ATOM 775 N N . THR A 1 102 ? -5.831 7.469 3.966 1.00 96.94 102 THR A N 1
ATOM 776 C CA . THR A 1 102 ? -6.089 6.808 5.249 1.00 96.94 102 THR A CA 1
ATOM 777 C C . THR A 1 102 ? -7.572 6.497 5.433 1.00 96.94 102 THR A C 1
ATOM 779 O O . THR A 1 102 ? -7.899 5.376 5.810 1.00 96.94 102 THR A O 1
ATOM 782 N N . SER A 1 103 ? -8.490 7.410 5.095 1.00 97.06 103 SER A N 1
ATOM 783 C CA . SER A 1 103 ? -9.936 7.172 5.246 1.00 97.06 103 SER A CA 1
ATOM 784 C C . SER A 1 103 ? -10.451 6.033 4.355 1.00 97.06 103 SER A C 1
ATOM 786 O O . SER A 1 103 ? -11.241 5.190 4.798 1.00 97.06 103 SER A O 1
ATOM 788 N N . LYS A 1 104 ? -9.944 5.932 3.118 1.00 96.75 104 LYS A N 1
ATOM 789 C CA . LYS A 1 104 ? -10.234 4.803 2.214 1.00 96.75 104 LYS A CA 1
ATOM 790 C C . LYS A 1 104 ? -9.712 3.483 2.775 1.00 96.75 104 LYS A C 1
ATOM 792 O O . LYS A 1 104 ? -10.435 2.485 2.776 1.00 96.75 104 LYS A O 1
ATOM 797 N N . TYR A 1 105 ? -8.471 3.468 3.257 1.00 96.31 105 TYR A N 1
ATOM 798 C CA . TYR A 1 105 ? -7.888 2.266 3.844 1.00 96.31 105 TYR A CA 1
ATOM 799 C C . TYR A 1 105 ? -8.630 1.842 5.118 1.00 96.31 105 TYR A C 1
ATOM 801 O O . TYR A 1 105 ? -9.014 0.679 5.233 1.00 96.31 105 TYR A O 1
ATOM 809 N N . LEU A 1 106 ? -8.932 2.780 6.018 1.00 97.75 106 LEU A N 1
ATOM 810 C CA . LEU A 1 106 ? -9.724 2.540 7.224 1.00 97.75 106 LEU A CA 1
ATOM 811 C C . LEU A 1 106 ? -11.081 1.906 6.892 1.00 97.75 106 LEU A C 1
ATOM 813 O O . LEU A 1 106 ? -11.437 0.879 7.467 1.00 97.75 106 LEU A O 1
ATOM 817 N N . SER A 1 107 ? -11.798 2.454 5.906 1.00 97.94 107 SER A N 1
ATOM 818 C CA . SER A 1 107 ? -13.075 1.894 5.439 1.00 97.94 107 SER A CA 1
ATOM 819 C C . SER A 1 107 ? -12.928 0.427 5.017 1.00 97.94 107 SER A C 1
ATOM 821 O O . SER A 1 107 ? -13.744 -0.418 5.388 1.00 97.94 107 SER A O 1
ATOM 823 N N . SER A 1 108 ? -11.847 0.092 4.304 1.00 96.12 108 SER A N 1
ATOM 824 C CA . SER A 1 108 ? -11.562 -1.296 3.916 1.00 96.12 108 SER A CA 1
ATOM 825 C C . SER A 1 108 ? -11.333 -2.218 5.121 1.00 96.12 108 SER A C 1
ATOM 827 O O . SER A 1 108 ? -11.830 -3.347 5.124 1.00 96.12 108 SER A O 1
ATOM 829 N N . GLN A 1 109 ? -10.656 -1.739 6.173 1.00 97.12 109 GLN A N 1
ATOM 830 C CA . GLN A 1 109 ? -10.420 -2.523 7.389 1.00 97.12 109 GLN A CA 1
ATOM 831 C C . GLN A 1 109 ? -11.702 -2.708 8.209 1.00 97.12 109 GLN A C 1
ATOM 833 O O . GLN A 1 109 ? -11.911 -3.786 8.761 1.00 97.12 109 GLN A O 1
ATOM 838 N N . ILE A 1 110 ? -12.604 -1.720 8.227 1.00 97.56 110 ILE A N 1
ATOM 839 C CA . ILE A 1 110 ? -13.924 -1.845 8.866 1.00 97.56 110 ILE A CA 1
ATOM 840 C C . ILE A 1 110 ? -14.745 -2.950 8.191 1.00 97.56 110 ILE A C 1
ATOM 842 O O . ILE A 1 110 ? -15.267 -3.836 8.874 1.00 97.56 110 ILE A O 1
ATOM 846 N N . PHE A 1 111 ? -14.823 -2.954 6.854 1.00 96.75 111 PHE A N 1
ATOM 847 C CA . PHE A 1 111 ? -15.519 -4.018 6.122 1.00 96.75 111 PHE A CA 1
ATOM 848 C C . PHE A 1 111 ? -14.869 -5.384 6.341 1.00 96.75 111 PHE A C 1
ATOM 850 O O . PHE A 1 111 ? -15.571 -6.371 6.567 1.00 96.75 111 PHE A O 1
ATOM 857 N N . ARG A 1 112 ? -13.532 -5.445 6.337 1.00 95.81 112 ARG A N 1
ATOM 858 C CA . ARG A 1 112 ? -12.794 -6.674 6.638 1.00 95.81 112 ARG A CA 1
ATOM 859 C C . ARG A 1 112 ? -13.132 -7.194 8.032 1.00 95.81 112 ARG A C 1
ATOM 861 O O . ARG A 1 112 ? -13.519 -8.351 8.145 1.00 95.81 112 ARG A O 1
ATOM 868 N N . TYR A 1 113 ? -13.059 -6.352 9.064 1.00 97.69 113 TYR A N 1
ATOM 869 C CA . TYR A 1 113 ? -13.403 -6.737 10.433 1.00 97.69 113 TYR A CA 1
ATOM 870 C C . TYR A 1 113 ? -14.849 -7.217 10.540 1.00 97.69 113 TYR A C 1
ATOM 872 O O . TYR A 1 113 ? -15.114 -8.218 11.197 1.00 97.69 113 TYR A O 1
ATOM 880 N N . LYS A 1 114 ? -15.795 -6.561 9.856 1.00 97.62 114 LYS A N 1
ATOM 881 C CA . LYS A 1 114 ? -17.197 -6.990 9.878 1.00 97.62 114 LYS A CA 1
ATOM 882 C C . LYS A 1 114 ? -17.363 -8.442 9.417 1.00 97.62 114 LYS A C 1
ATOM 884 O O . LYS A 1 114 ? -18.166 -9.156 10.012 1.00 97.62 114 LYS A O 1
ATOM 889 N N . VAL A 1 115 ? -16.593 -8.874 8.420 1.00 96.19 115 VAL A N 1
ATOM 890 C CA . VAL A 1 115 ? -16.635 -10.242 7.880 1.00 96.19 115 VAL A CA 1
ATOM 891 C C . VAL A 1 115 ? -15.793 -11.219 8.702 1.00 96.19 115 VAL A C 1
ATOM 893 O O . VAL A 1 115 ? -16.242 -12.331 8.958 1.00 96.19 115 VAL A O 1
ATOM 896 N N . THR A 1 116 ? -14.578 -10.838 9.107 1.00 95.62 116 THR A N 1
ATOM 897 C CA . THR A 1 116 ? -13.627 -11.767 9.744 1.00 95.62 116 THR A CA 1
ATOM 898 C C . THR A 1 116 ? -13.727 -11.815 11.263 1.00 95.62 116 THR A C 1
ATOM 900 O O . THR A 1 116 ? -13.271 -12.785 11.857 1.00 95.62 116 THR A O 1
ATOM 903 N N . GLN A 1 117 ? -14.267 -10.766 11.891 1.00 97.50 117 GLN A N 1
ATOM 904 C CA . GLN A 1 117 ? -14.259 -10.538 13.342 1.00 97.50 117 GLN A CA 1
ATOM 905 C C . GLN A 1 117 ? -12.857 -10.640 13.977 1.00 97.50 117 GLN A C 1
ATOM 907 O O . GLN A 1 117 ? -12.717 -10.920 15.163 1.00 97.50 117 GLN A O 1
ATOM 912 N N . ASP A 1 118 ? -11.805 -10.395 13.191 1.00 97.12 118 ASP A N 1
ATOM 913 C CA . ASP A 1 118 ? -10.416 -10.510 13.638 1.00 97.12 118 ASP A CA 1
ATOM 914 C C . ASP A 1 118 ? -10.035 -9.319 14.544 1.00 97.12 118 ASP A C 1
ATOM 916 O O . ASP A 1 118 ? -10.008 -8.175 14.069 1.00 97.12 118 ASP A O 1
ATOM 920 N N . PRO A 1 119 ? -9.714 -9.543 15.832 1.00 97.44 119 PRO A N 1
ATOM 921 C CA . PRO A 1 119 ? -9.389 -8.462 16.756 1.00 97.44 119 PRO A CA 1
ATOM 922 C C . PRO A 1 119 ? -8.148 -7.666 16.330 1.00 97.44 119 PRO A C 1
ATOM 924 O O . PRO A 1 119 ? -8.098 -6.463 16.580 1.00 97.44 119 PRO A O 1
ATOM 927 N N . ALA A 1 120 ? -7.185 -8.275 15.629 1.00 95.75 120 ALA A N 1
ATOM 928 C CA . ALA A 1 120 ? -6.009 -7.560 15.138 1.00 95.75 120 ALA A CA 1
ATOM 929 C C . ALA A 1 120 ? -6.381 -6.528 14.060 1.00 95.75 120 ALA A C 1
ATOM 931 O O . ALA A 1 120 ? -5.829 -5.425 14.032 1.00 95.75 120 ALA A O 1
ATOM 932 N N . VAL A 1 121 ? -7.365 -6.847 13.208 1.00 96.50 121 VAL A N 1
ATOM 933 C CA . VAL A 1 121 ? -7.902 -5.904 12.210 1.00 96.50 121 VAL A CA 1
ATOM 934 C C . VAL A 1 121 ? -8.590 -4.735 12.901 1.00 96.50 121 VAL A C 1
ATOM 936 O O . VAL A 1 121 ? -8.384 -3.591 12.502 1.00 96.50 121 VAL A O 1
ATOM 939 N N . LYS A 1 122 ? -9.363 -4.999 13.961 1.00 97.75 122 LYS A N 1
ATOM 940 C CA . LYS A 1 122 ? -10.010 -3.944 14.749 1.00 97.75 122 LYS A CA 1
ATOM 941 C C . LYS A 1 122 ? -8.986 -3.004 15.382 1.00 97.75 122 LYS A C 1
ATOM 943 O O . LYS A 1 122 ? -9.133 -1.794 15.252 1.00 97.75 122 LYS A O 1
ATOM 948 N N . THR A 1 123 ? -7.953 -3.545 16.028 1.00 97.25 123 THR A N 1
ATOM 949 C CA . THR A 1 123 ? -6.899 -2.739 16.663 1.00 97.25 123 THR A CA 1
ATOM 950 C C . THR A 1 123 ? -6.159 -1.877 15.642 1.00 97.25 123 THR A C 1
ATOM 952 O O . THR A 1 123 ? -5.984 -0.684 15.865 1.00 97.25 123 THR A O 1
ATOM 955 N N . SER A 1 124 ? -5.781 -2.444 14.492 1.00 94.25 124 SER A N 1
ATOM 956 C CA . SER A 1 124 ? -5.136 -1.676 13.420 1.00 94.25 124 SER A CA 1
ATOM 957 C C . SER A 1 124 ? -6.059 -0.591 12.853 1.00 94.25 124 SER A C 1
ATOM 959 O O . SER A 1 124 ? -5.635 0.551 12.704 1.00 94.25 124 SER A O 1
ATOM 961 N N . ALA A 1 125 ? -7.334 -0.905 12.594 1.00 96.94 125 ALA A N 1
ATOM 962 C CA . ALA A 1 125 ? -8.313 0.082 12.139 1.00 96.94 125 ALA A CA 1
ATOM 963 C C . ALA A 1 125 ? -8.468 1.236 13.142 1.00 96.94 125 ALA A C 1
ATOM 965 O O . ALA A 1 125 ? -8.543 2.395 12.741 1.00 96.94 125 ALA A O 1
ATOM 966 N N . TRP A 1 126 ? -8.464 0.931 14.439 1.00 98.12 126 TRP A N 1
ATOM 967 C CA . TRP A 1 126 ? -8.553 1.942 15.486 1.00 98.12 126 TRP A CA 1
ATOM 968 C C . TRP A 1 126 ? -7.360 2.906 15.468 1.00 98.12 126 TRP A C 1
ATOM 970 O O . TRP A 1 126 ? -7.564 4.114 15.492 1.00 98.12 126 TRP A O 1
ATOM 980 N N . ALA A 1 127 ? -6.136 2.399 15.295 1.00 97.25 127 ALA A N 1
ATOM 981 C CA . ALA A 1 127 ? -4.941 3.242 15.195 1.00 97.25 127 ALA A CA 1
ATOM 982 C C . ALA A 1 127 ? -4.996 4.219 14.000 1.00 97.25 127 ALA A C 1
ATOM 984 O O . ALA A 1 127 ? -4.600 5.379 14.118 1.00 97.25 127 ALA A O 1
ATOM 985 N N . HIS A 1 128 ? -5.525 3.780 12.852 1.00 97.50 128 HIS A N 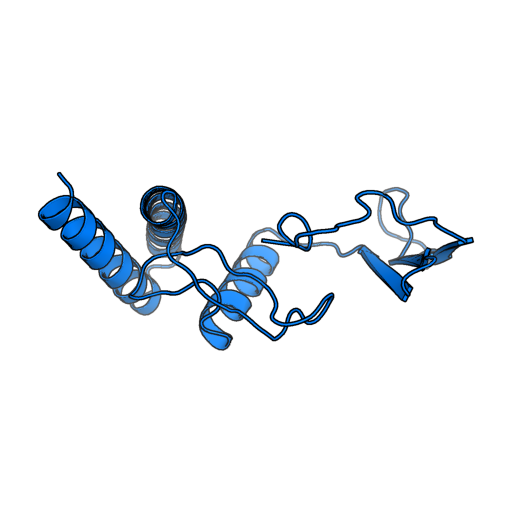1
ATOM 986 C CA . HIS A 1 128 ? -5.732 4.660 11.694 1.00 97.50 128 HIS A CA 1
ATOM 987 C C . HIS A 1 128 ? -6.852 5.684 11.924 1.00 97.50 128 HIS A C 1
ATOM 989 O O . HIS A 1 128 ? -6.762 6.813 11.441 1.00 97.50 128 HIS A O 1
ATOM 995 N N . PHE A 1 129 ? -7.903 5.311 12.658 1.00 98.25 129 PHE A N 1
ATOM 996 C CA . PHE A 1 129 ? -8.958 6.242 13.054 1.00 98.25 129 PHE A CA 1
ATOM 997 C C . PHE A 1 129 ? -8.425 7.331 13.990 1.00 98.25 129 PHE A C 1
ATOM 999 O O . PHE A 1 129 ? -8.663 8.506 13.734 1.00 98.25 129 PHE A O 1
ATOM 1006 N N . GLU A 1 130 ? -7.659 6.966 15.019 1.00 98.38 130 GLU A N 1
ATOM 1007 C CA . GLU A 1 130 ? -7.045 7.924 15.948 1.00 98.38 130 GLU A CA 1
ATOM 1008 C C . GLU A 1 130 ? -6.105 8.897 15.225 1.00 98.38 130 GLU A C 1
ATOM 1010 O O . GLU A 1 130 ? -6.095 10.089 15.525 1.00 98.38 130 GLU A O 1
ATOM 1015 N N . ALA A 1 131 ? -5.367 8.428 14.215 1.00 97.25 131 ALA A N 1
ATOM 1016 C CA . ALA A 1 131 ? -4.534 9.299 13.390 1.00 97.25 131 ALA A CA 1
ATOM 1017 C C . ALA A 1 131 ? -5.348 10.289 12.544 1.00 97.25 131 ALA A C 1
ATOM 1019 O O . ALA A 1 131 ? -4.965 11.453 12.433 1.00 97.25 131 ALA A O 1
ATOM 1020 N N . LEU A 1 132 ? -6.480 9.859 11.975 1.00 97.19 132 LEU A N 1
ATOM 1021 C CA . LEU A 1 132 ? -7.403 10.754 11.267 1.00 97.19 132 LEU A CA 1
ATOM 1022 C C . LEU A 1 132 ? -8.069 11.759 12.207 1.00 97.19 132 LEU A C 1
ATOM 1024 O O . LEU A 1 132 ? -8.204 12.928 11.857 1.00 97.19 132 LEU A O 1
ATOM 1028 N N . GLU A 1 133 ? -8.472 11.317 13.396 1.00 97.69 133 GLU A N 1
ATOM 1029 C CA . GLU A 1 133 ? -9.060 12.181 14.414 1.00 97.69 133 GLU A CA 1
ATOM 1030 C C . GLU A 1 133 ? -8.053 13.248 14.863 1.00 97.69 133 GLU A C 1
ATOM 1032 O O . GLU A 1 133 ? -8.389 14.430 14.923 1.00 97.69 133 GLU A O 1
ATOM 1037 N N . LEU A 1 134 ? -6.801 12.849 15.118 1.00 97.00 134 LEU A N 1
ATOM 1038 C CA . LEU A 1 134 ? -5.718 13.773 15.436 1.00 97.00 134 LEU A CA 1
ATOM 1039 C C . LEU A 1 134 ? -5.477 14.758 14.293 1.00 97.00 134 LEU A C 1
ATOM 1041 O O . LEU A 1 134 ? -5.395 15.955 14.553 1.00 97.00 134 LEU A O 1
ATOM 1045 N N . LEU A 1 135 ? -5.392 14.269 13.050 1.00 94.44 135 LEU A N 1
ATOM 1046 C CA . LEU A 1 135 ? -5.226 15.116 11.871 1.00 94.44 135 LEU A CA 1
ATOM 1047 C C . LEU A 1 135 ? -6.326 16.185 11.826 1.00 94.44 135 LEU A C 1
ATOM 1049 O O . LEU A 1 135 ? -6.007 17.368 11.789 1.00 94.44 135 LEU A O 1
ATOM 1053 N N . ASN A 1 136 ? -7.597 15.791 11.950 1.00 95.00 136 ASN A N 1
ATOM 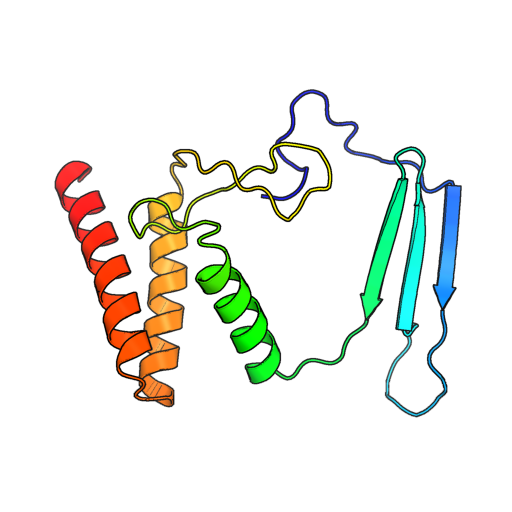1054 C CA . ASN A 1 136 ? -8.717 16.732 11.964 1.00 95.00 136 ASN A CA 1
ATOM 1055 C C . ASN A 1 136 ? -8.619 17.730 13.126 1.00 95.00 136 ASN A C 1
ATOM 1057 O O . ASN A 1 136 ? -8.841 18.921 12.941 1.00 95.00 136 ASN A O 1
ATOM 1061 N N . LYS A 1 137 ? -8.276 17.270 14.335 1.00 96.88 137 LYS A N 1
ATOM 1062 C CA . LYS A 1 137 ? -8.147 18.142 15.515 1.00 96.88 137 LYS A CA 1
ATOM 1063 C C . LYS A 1 137 ? -7.091 19.232 15.331 1.00 96.88 137 LYS A C 1
ATOM 1065 O O . LYS A 1 137 ? -7.254 20.312 15.890 1.00 96.88 137 LYS A O 1
ATOM 1070 N N . VAL A 1 138 ? -6.014 18.954 14.591 1.00 94.94 138 VAL A N 1
ATOM 1071 C CA . VAL A 1 138 ? -4.916 19.915 14.397 1.00 94.94 138 VAL A CA 1
ATOM 1072 C C . VAL A 1 138 ? -5.045 20.749 13.121 1.00 94.94 138 VAL A C 1
ATOM 1074 O O . VAL A 1 138 ? -4.429 21.810 13.057 1.00 94.94 138 VAL A O 1
ATOM 1077 N N . THR A 1 139 ? -5.820 20.309 12.121 1.00 91.69 139 THR A N 1
ATOM 1078 C CA . THR A 1 139 ? -5.963 21.027 10.838 1.00 91.69 139 THR A CA 1
ATOM 1079 C C . THR A 1 139 ? -7.315 21.701 10.609 1.00 91.69 139 THR A C 1
ATOM 1081 O O . THR A 1 139 ? -7.357 22.628 9.803 1.00 91.69 139 THR A O 1
ATOM 1084 N N . GLY A 1 140 ? -8.384 21.283 11.300 1.00 78.94 140 GLY A N 1
ATOM 1085 C CA . GLY A 1 140 ? -9.753 21.792 11.113 1.00 78.94 140 GLY A CA 1
ATOM 1086 C C . GLY A 1 140 ? -10.632 20.853 10.305 1.00 78.94 140 GLY A C 1
ATOM 1087 O O . GLY A 1 140 ? -10.467 20.835 9.067 1.00 78.94 140 GLY A O 1
#

Foldseek 3Di:
DAPPPDPPDPPDWAFPDKDFAADDDDDDDDGHQWMWTQTPVGIDIGGDDDDDPVRVVVVVVCVCVVLVACQDQLFRFDFDAPDHPPPSRTDGDDDPCSLVRLVVVLVVLVVVCVVPVDVVSVVSSVSSVVVNVVVVVVPD

pLDDT: mean 85.06, std 14.61, range [39.31, 98.38]

Secondary structure (DSSP, 8-state):
--GGG-TT--S---EEEEEEEPPPS-SSSS--SEEEEEETTEEEEEE-----HHHHHHHHHHHHHHHTTTEETTEE--EE-SSTT-TT--EE---TTHHHHHHHHHHHHHHHHHHH--HHHHHHHHHHHHHHHHHHHHH-

Radius of gyration: 19.14 Å; chains: 1; bounding box: 34×47×45 Å